Protein AF-A0A2N9YGT1-F1 (afdb_monomer_lite)

Foldseek 3Di:
DPPDPDPQDWAFLCRLCVVLVHPSVVSVVLCPVVPQKDWDADPVRHIAIDGDPVVVVFWDADPRTITGGNCVSVVSD

Secondary structure (DSSP, 8-state):
-------PPPEEHHHHHHHTT--HHHHHHHHHHTTSEEEEE-TTS-EEEEE-HHHHTTEEEETTEEEE-THHHHHT-

Structure (mmCIF, N/CA/C/O backbone):
data_AF-A0A2N9YGT1-F1
#
_entry.id   AF-A0A2N9YGT1-F1
#
loop_
_atom_site.group_PDB
_atom_site.id
_atom_site.type_symbol
_atom_site.label_atom_id
_atom_site.label_alt_id
_atom_site.label_comp_id
_atom_site.label_asym_id
_atom_site.label_entity_id
_atom_site.label_seq_id
_atom_site.pdbx_PDB_ins_code
_atom_site.Cartn_x
_atom_site.Cartn_y
_atom_site.Cartn_z
_atom_site.occupancy
_atom_site.B_iso_or_equiv
_atom_site.auth_seq_id
_atom_site.auth_comp_id
_atom_site.auth_asym_id
_atom_site.auth_atom_id
_atom_site.pdbx_PDB_model_num
ATOM 1 N N . MET A 1 1 ? -6.815 32.210 16.962 1.00 34.53 1 MET A N 1
ATOM 2 C CA . MET A 1 1 ? -6.159 30.889 17.069 1.00 34.53 1 MET A CA 1
ATOM 3 C C . MET A 1 1 ? -6.795 29.963 16.046 1.00 34.53 1 MET A C 1
ATOM 5 O O . MET A 1 1 ? -7.926 29.542 16.242 1.00 34.53 1 MET A O 1
ATOM 9 N N . ILE A 1 2 ? -6.133 29.721 14.914 1.00 37.44 2 ILE A N 1
ATOM 10 C CA . ILE A 1 2 ? -6.638 28.791 13.898 1.00 37.44 2 ILE A CA 1
ATOM 11 C C . ILE A 1 2 ? -6.217 27.393 14.355 1.00 37.44 2 ILE A C 1
ATOM 13 O O . ILE A 1 2 ? -5.072 26.998 14.164 1.00 37.44 2 ILE A O 1
ATOM 17 N N . GLN A 1 3 ? -7.120 26.668 15.021 1.00 35.97 3 GLN A N 1
ATOM 18 C CA . GLN A 1 3 ? -6.980 25.222 15.192 1.00 35.97 3 GLN A CA 1
ATOM 19 C C . GLN A 1 3 ? -7.082 24.598 13.800 1.00 35.97 3 GLN A C 1
ATOM 21 O O . GLN A 1 3 ? -8.170 24.378 13.265 1.00 35.97 3 GLN A O 1
ATOM 26 N N . THR A 1 4 ? -5.933 24.373 13.173 1.00 46.38 4 THR A N 1
ATOM 27 C CA . THR A 1 4 ? -5.834 23.607 11.939 1.00 46.38 4 THR A CA 1
ATOM 28 C C . THR A 1 4 ? -6.372 22.205 12.211 1.00 46.38 4 THR A C 1
ATOM 30 O O . THR A 1 4 ? -5.947 21.495 13.123 1.00 46.38 4 THR A O 1
ATOM 33 N N . LYS A 1 5 ? -7.412 21.853 11.453 1.00 47.66 5 LYS A N 1
ATOM 34 C CA . LYS A 1 5 ? -8.124 20.578 11.487 1.00 47.66 5 LYS A CA 1
ATOM 35 C C . LYS A 1 5 ? -7.128 19.416 11.566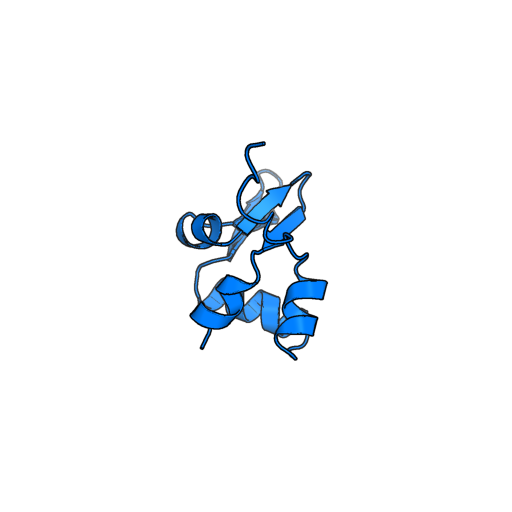 1.00 47.66 5 LYS A C 1
ATOM 37 O O . LYS A 1 5 ? -6.372 19.207 10.628 1.00 47.66 5 LYS A O 1
ATOM 42 N N . ARG A 1 6 ? -7.164 18.698 12.697 1.00 47.25 6 ARG A N 1
ATOM 43 C CA . ARG A 1 6 ? -6.573 17.377 12.985 1.00 47.25 6 ARG A CA 1
ATOM 44 C C . ARG A 1 6 ? -5.701 16.816 11.852 1.00 47.25 6 ARG A C 1
ATOM 46 O O . ARG A 1 6 ? -6.233 16.238 10.905 1.00 47.25 6 ARG A O 1
ATOM 53 N N . ASN A 1 7 ? -4.382 16.902 12.028 1.00 49.56 7 ASN A N 1
ATOM 54 C CA . ASN A 1 7 ? -3.408 16.006 11.405 1.00 49.56 7 ASN A CA 1
ATOM 55 C C . ASN A 1 7 ? -3.898 14.562 11.588 1.00 49.56 7 ASN A C 1
ATOM 57 O O . ASN A 1 7 ? -3.730 13.983 12.661 1.00 49.56 7 ASN A O 1
ATOM 61 N N . LYS A 1 8 ? -4.574 13.985 10.590 1.00 59.47 8 LYS A N 1
ATOM 62 C CA . LYS A 1 8 ? -4.851 12.547 10.591 1.00 59.47 8 LYS A CA 1
ATOM 63 C C . LYS A 1 8 ? -3.481 11.872 10.479 1.00 59.47 8 LYS A C 1
ATOM 65 O O . LYS A 1 8 ? -2.802 12.133 9.487 1.00 59.47 8 LYS A O 1
ATOM 70 N N . PRO A 1 9 ? -3.038 11.091 11.479 1.00 77.56 9 PRO A N 1
ATOM 71 C CA . PRO A 1 9 ? -1.719 10.485 11.433 1.00 77.56 9 PRO A CA 1
ATOM 72 C C . PRO A 1 9 ? -1.655 9.554 10.226 1.00 77.56 9 PRO A C 1
ATOM 74 O O . PRO A 1 9 ? -2.530 8.707 10.034 1.00 77.56 9 PRO A O 1
ATOM 77 N N . LEU A 1 10 ? -0.646 9.775 9.395 1.00 88.75 10 LEU A N 1
ATOM 78 C CA . LEU A 1 10 ? -0.271 8.861 8.335 1.00 88.75 10 LEU A CA 1
ATOM 79 C C . LEU A 1 10 ? 0.332 7.619 8.992 1.00 88.75 10 LEU A C 1
ATOM 81 O O . LEU A 1 10 ? 1.249 7.729 9.798 1.00 88.75 10 LEU A O 1
ATOM 85 N N . LEU A 1 11 ? -0.230 6.460 8.677 1.00 91.19 11 LEU A N 1
ATOM 86 C CA . LEU A 1 11 ? 0.171 5.164 9.199 1.00 91.19 11 LEU A CA 1
ATOM 87 C C . LEU A 1 11 ? 1.061 4.472 8.175 1.00 91.19 11 LEU A C 1
ATOM 89 O O . LEU A 1 11 ? 0.710 4.389 6.997 1.00 91.19 11 LEU A O 1
ATOM 93 N N . SER A 1 12 ? 2.184 3.927 8.619 1.00 92.62 12 SER A N 1
ATOM 94 C CA . SER A 1 12 ? 2.929 2.942 7.841 1.00 92.62 12 SER A CA 1
ATOM 95 C C . SER A 1 12 ? 2.035 1.747 7.493 1.00 92.62 12 SER A C 1
ATOM 97 O O . SER A 1 12 ? 1.000 1.499 8.120 1.00 92.62 12 SER A O 1
ATOM 99 N N . LEU A 1 13 ? 2.441 0.953 6.502 1.00 91.75 13 LEU A N 1
ATOM 100 C CA . LEU A 1 13 ? 1.707 -0.258 6.133 1.00 91.75 13 LEU A CA 1
ATOM 101 C C . LEU A 1 13 ? 1.546 -1.231 7.317 1.00 91.75 13 LEU A C 1
ATOM 103 O O . LEU A 1 13 ? 0.499 -1.864 7.452 1.00 91.75 13 LEU A O 1
ATOM 107 N N . SER A 1 14 ? 2.551 -1.312 8.192 1.00 92.06 14 SER A N 1
ATOM 108 C CA . SER A 1 14 ? 2.526 -2.122 9.414 1.00 92.06 14 SER A CA 1
ATOM 109 C C . SER A 1 14 ? 1.489 -1.622 10.418 1.00 92.06 14 SER A C 1
ATOM 111 O O . SER A 1 14 ? 0.665 -2.406 10.887 1.00 92.06 14 SER A O 1
ATOM 113 N N . GLU A 1 15 ? 1.476 -0.320 10.708 1.00 93.38 15 GLU A N 1
ATOM 114 C CA . GLU A 1 15 ? 0.494 0.288 11.617 1.00 93.38 15 GLU A CA 1
ATOM 115 C C . GLU A 1 15 ? -0.928 0.184 11.058 1.00 93.38 15 GLU A C 1
ATOM 117 O O . GLU A 1 15 ? -1.877 -0.098 11.791 1.00 93.38 15 GLU A O 1
ATOM 122 N N . LEU A 1 16 ? -1.084 0.362 9.744 1.00 92.56 16 LEU A N 1
ATOM 123 C CA . LEU A 1 16 ? -2.360 0.192 9.063 1.00 92.56 16 LEU A CA 1
ATOM 124 C C . LEU A 1 16 ? -2.867 -1.253 9.181 1.00 92.56 16 LEU A C 1
ATOM 126 O O . LEU A 1 16 ? -4.033 -1.475 9.508 1.00 92.56 16 LEU A O 1
ATOM 130 N N . ALA A 1 17 ? -1.991 -2.232 8.941 1.00 92.94 17 ALA A N 1
ATOM 131 C CA . ALA A 1 17 ? -2.310 -3.651 9.054 1.00 92.94 17 ALA A CA 1
ATOM 132 C C . ALA A 1 17 ? -2.720 -4.022 10.488 1.00 92.94 17 ALA A C 1
ATOM 134 O O . ALA A 1 17 ? -3.757 -4.658 10.685 1.00 92.94 17 ALA A O 1
ATOM 135 N N . GLN A 1 18 ? -1.969 -3.540 11.483 1.00 93.44 18 GLN A N 1
ATOM 136 C CA . GLN A 1 18 ? -2.289 -3.714 12.899 1.00 93.44 18 GLN A CA 1
ATOM 137 C C . GLN A 1 18 ? -3.665 -3.131 13.238 1.00 93.44 18 GLN A C 1
ATOM 139 O O . GLN A 1 18 ? -4.472 -3.789 13.892 1.00 93.44 18 GLN A O 1
ATOM 144 N N . ARG A 1 19 ? -3.965 -1.923 12.751 1.00 90.69 19 ARG A N 1
ATOM 145 C CA . ARG A 1 19 ? -5.239 -1.243 13.012 1.00 90.69 19 ARG A CA 1
ATOM 146 C C . ARG A 1 19 ? -6.431 -1.926 12.344 1.00 90.69 19 ARG A C 1
ATOM 148 O O . ARG A 1 19 ? -7.526 -1.899 12.893 1.00 90.69 19 ARG A O 1
ATOM 155 N N . ALA A 1 20 ? -6.218 -2.557 11.193 1.00 90.38 20 ALA A N 1
ATOM 156 C CA . ALA A 1 20 ? -7.226 -3.373 10.522 1.00 90.38 20 ALA A CA 1
ATOM 157 C C . ALA A 1 20 ? -7.348 -4.796 11.096 1.00 90.38 20 ALA A C 1
ATOM 159 O O . ALA A 1 20 ? -8.185 -5.564 10.625 1.00 90.38 20 ALA A O 1
ATOM 160 N N . GLY A 1 21 ? -6.492 -5.182 12.051 1.00 91.06 21 GLY A N 1
ATOM 161 C CA . GLY A 1 21 ? -6.432 -6.549 12.571 1.00 91.06 21 GLY A CA 1
ATOM 162 C C . GLY A 1 21 ? -6.033 -7.584 11.512 1.00 91.06 21 GLY A C 1
ATOM 163 O O . GLY A 1 21 ? -6.457 -8.735 11.589 1.00 91.06 21 GLY A O 1
ATOM 164 N N . LYS A 1 22 ? -5.261 -7.187 10.490 1.00 88.00 22 LYS A N 1
ATOM 165 C CA . LYS A 1 22 ? -4.837 -8.062 9.384 1.00 88.00 22 LYS A CA 1
ATOM 166 C C . LYS A 1 22 ? -3.318 -8.260 9.401 1.00 88.00 22 LYS A C 1
ATOM 168 O O . LYS A 1 22 ? -2.587 -7.329 9.735 1.00 88.00 22 LYS A O 1
ATOM 173 N N . PRO A 1 23 ? -2.804 -9.428 8.975 1.00 92.19 23 PRO A N 1
ATOM 174 C CA . PRO A 1 23 ? -1.374 -9.598 8.745 1.00 92.19 23 PRO A CA 1
ATOM 175 C C . PRO A 1 23 ? -0.846 -8.579 7.728 1.00 92.19 23 PRO A C 1
ATOM 177 O O . PRO A 1 23 ? -1.521 -8.250 6.751 1.00 92.19 23 PRO A O 1
ATOM 180 N N . HIS A 1 24 ? 0.393 -8.122 7.917 1.00 88.75 24 HIS A N 1
ATOM 181 C CA . HIS A 1 24 ? 1.041 -7.137 7.044 1.00 88.75 24 HIS A CA 1
ATOM 182 C C . HIS A 1 24 ? 1.018 -7.542 5.557 1.00 88.75 24 HIS A C 1
ATOM 184 O O . HIS A 1 24 ? 0.674 -6.739 4.689 1.00 88.75 24 HIS A O 1
ATOM 190 N N . ILE A 1 25 ? 1.301 -8.819 5.267 1.00 89.62 25 ILE A N 1
ATOM 191 C CA . ILE A 1 25 ? 1.261 -9.382 3.906 1.00 89.62 25 ILE A CA 1
ATOM 192 C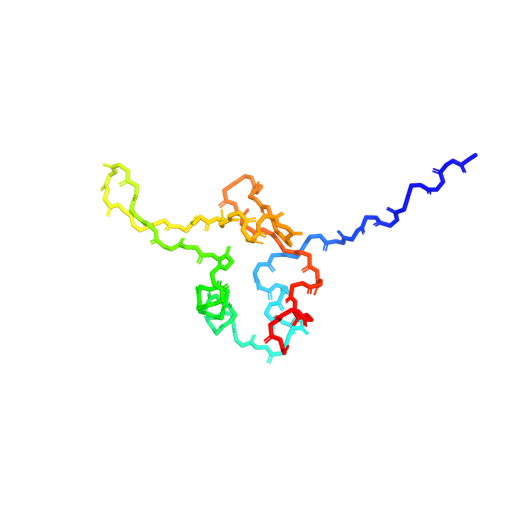 C . ILE A 1 25 ? -0.157 -9.298 3.322 1.00 89.62 25 ILE A C 1
ATOM 194 O O . ILE A 1 25 ? -0.330 -8.910 2.167 1.00 89.62 25 ILE A O 1
ATOM 198 N N . THR A 1 26 ? -1.174 -9.607 4.128 1.00 92.25 26 THR A N 1
ATOM 199 C CA . THR A 1 26 ? -2.581 -9.525 3.729 1.00 92.25 26 THR A CA 1
ATOM 200 C C . THR A 1 26 ? -2.989 -8.088 3.432 1.00 92.25 26 THR A C 1
ATOM 202 O O . THR A 1 26 ? -3.612 -7.848 2.405 1.00 92.25 26 THR A O 1
ATOM 205 N N . MET A 1 27 ? -2.605 -7.120 4.270 1.00 93.06 27 MET A N 1
ATOM 206 C CA . MET A 1 27 ? -2.919 -5.707 4.030 1.00 93.06 27 MET A CA 1
ATOM 207 C C . MET A 1 27 ? -2.285 -5.202 2.729 1.00 93.06 27 MET A C 1
ATOM 209 O O . MET A 1 27 ? -2.950 -4.562 1.916 1.00 93.06 27 MET A O 1
ATOM 213 N N . ARG A 1 28 ? -1.019 -5.558 2.478 1.00 91.81 28 ARG A N 1
ATOM 214 C CA . ARG A 1 28 ? -0.345 -5.246 1.211 1.00 91.81 28 ARG A CA 1
ATOM 215 C C . ARG A 1 28 ? -1.091 -5.828 0.008 1.00 91.81 28 ARG A C 1
ATOM 217 O O . ARG A 1 28 ? -1.274 -5.130 -0.984 1.00 91.81 28 ARG A O 1
ATOM 224 N N . ALA A 1 29 ? -1.505 -7.093 0.081 1.00 92.19 29 ALA A N 1
ATOM 225 C CA . ALA A 1 29 ? -2.245 -7.751 -0.994 1.00 92.19 29 ALA A CA 1
ATOM 226 C C . ALA A 1 29 ? -3.613 -7.095 -1.229 1.00 92.19 29 ALA A C 1
ATOM 228 O O . ALA A 1 29 ? -3.965 -6.818 -2.371 1.00 92.19 29 ALA A O 1
ATOM 229 N N . VAL A 1 30 ? -4.337 -6.774 -0.157 1.00 93.31 30 VAL A N 1
ATOM 230 C CA . VAL A 1 30 ? -5.634 -6.090 -0.210 1.00 93.31 30 VAL A CA 1
ATOM 231 C C . VAL A 1 30 ? -5.511 -4.734 -0.907 1.00 93.31 30 VAL A C 1
ATOM 233 O O . VAL A 1 30 ? -6.255 -4.462 -1.843 1.00 93.31 30 VAL A O 1
ATOM 236 N N . LEU A 1 31 ? -4.513 -3.921 -0.550 1.00 93.44 31 LEU A N 1
ATOM 237 C CA . LEU A 1 31 ? -4.273 -2.634 -1.215 1.00 93.44 31 LEU A CA 1
ATOM 238 C C . LEU A 1 31 ? -3.954 -2.786 -2.711 1.00 93.44 31 LEU A C 1
ATOM 240 O O . LEU A 1 31 ? -4.278 -1.889 -3.489 1.00 93.44 31 LEU A O 1
ATOM 244 N N . LYS A 1 32 ? -3.342 -3.903 -3.126 1.00 93.31 32 LYS A N 1
ATOM 245 C CA . LYS A 1 32 ? -3.092 -4.204 -4.545 1.00 93.31 32 LYS A CA 1
ATOM 246 C C . LYS A 1 32 ? -4.350 -4.626 -5.288 1.00 93.31 32 LYS A C 1
ATOM 248 O O . LYS A 1 32 ? -4.612 -4.101 -6.365 1.00 93.31 32 LYS A O 1
ATOM 253 N N . VAL A 1 33 ? -5.119 -5.548 -4.711 1.00 93.38 33 VAL A N 1
ATOM 254 C CA . VAL A 1 33 ? -6.385 -6.034 -5.284 1.00 93.38 33 VAL A CA 1
ATOM 255 C C . VAL A 1 33 ? -7.368 -4.879 -5.457 1.00 93.38 33 VAL A C 1
ATOM 257 O O . VAL A 1 33 ? 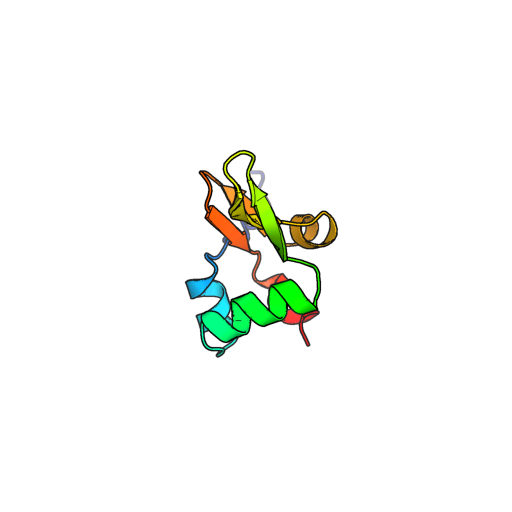-7.970 -4.732 -6.514 1.00 93.38 33 VAL A O 1
ATOM 260 N N . GLU A 1 34 ? -7.437 -3.989 -4.470 1.00 93.31 34 GLU A N 1
ATOM 261 C CA . GLU A 1 34 ? -8.286 -2.797 -4.504 1.00 93.31 34 GLU A CA 1
ATOM 262 C C . GLU A 1 34 ? -7.732 -1.668 -5.385 1.00 93.31 34 GLU A C 1
ATOM 264 O O . GLU A 1 34 ? -8.352 -0.609 -5.525 1.00 93.31 34 GLU A O 1
ATOM 269 N N . GLY A 1 35 ? -6.563 -1.866 -5.995 1.00 93.38 35 GLY A N 1
ATOM 270 C CA . GLY A 1 35 ? -5.955 -0.914 -6.915 1.00 93.38 35 GLY A CA 1
ATOM 271 C C . GLY A 1 35 ? -5.468 0.371 -6.250 1.00 93.38 35 GLY A C 1
ATOM 272 O O . GLY A 1 35 ? -5.323 1.375 -6.940 1.00 93.38 35 GLY A O 1
ATOM 273 N N . PHE A 1 36 ? -5.224 0.377 -4.936 1.00 94.31 36 PHE A N 1
ATOM 274 C CA . PHE A 1 36 ? -4.583 1.490 -4.224 1.00 94.31 36 PHE A CA 1
ATOM 275 C C . PHE A 1 36 ? -3.053 1.445 -4.345 1.00 94.31 36 PHE A C 1
ATOM 277 O O . PHE A 1 36 ? -2.391 2.485 -4.379 1.00 94.31 36 PHE A O 1
ATOM 284 N N . LEU A 1 37 ? -2.491 0.241 -4.441 1.00 92.19 37 LEU A N 1
ATOM 285 C CA . LEU A 1 37 ? -1.070 -0.009 -4.642 1.00 92.19 37 LEU A CA 1
ATOM 286 C C . LEU A 1 37 ? -0.879 -0.809 -5.934 1.00 92.19 37 LEU A C 1
ATOM 288 O O . LEU A 1 37 ? -1.630 -1.737 -6.210 1.00 92.19 37 LEU A O 1
ATOM 292 N N . HIS A 1 38 ? 0.136 -0.485 -6.723 1.00 92.12 38 HIS A N 1
ATOM 293 C CA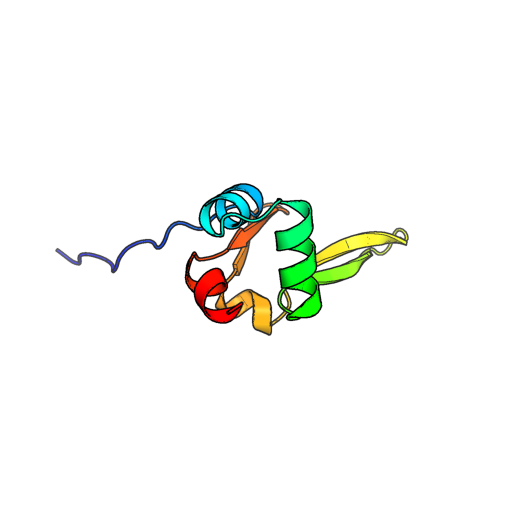 . HIS A 1 38 ? 0.467 -1.238 -7.928 1.00 92.12 38 HIS A CA 1
ATOM 294 C C . HIS A 1 38 ? 1.906 -1.735 -7.865 1.00 92.12 38 HIS A C 1
ATOM 296 O O . HIS A 1 38 ? 2.787 -1.045 -7.353 1.00 92.12 38 HIS A O 1
ATOM 302 N N . SER A 1 39 ? 2.144 -2.944 -8.371 1.00 90.12 39 SER A N 1
ATOM 303 C CA . SER A 1 39 ? 3.489 -3.498 -8.510 1.00 90.12 39 SER A CA 1
ATOM 304 C C . SER A 1 39 ? 3.971 -3.293 -9.936 1.00 90.12 39 SER A C 1
ATOM 306 O O . SER A 1 39 ? 3.365 -3.800 -10.871 1.00 90.12 39 SER A O 1
ATOM 308 N N . CYS A 1 40 ? 5.071 -2.570 -10.089 1.00 89.56 40 CYS A N 1
ATOM 309 C CA . CYS A 1 40 ? 5.753 -2.366 -11.358 1.00 89.56 40 CYS A CA 1
ATOM 310 C C . CYS A 1 40 ? 7.208 -2.840 -11.257 1.00 89.56 40 CYS A C 1
ATOM 312 O O . CYS A 1 40 ? 7.659 -3.309 -10.209 1.00 89.56 40 CYS A O 1
ATOM 314 N N . ARG A 1 41 ? 7.945 -2.747 -12.364 1.00 92.94 41 ARG A N 1
ATOM 315 C CA . ARG A 1 41 ? 9.402 -2.876 -12.367 1.00 92.94 41 ARG A CA 1
ATOM 316 C C . ARG A 1 41 ? 10.010 -1.500 -12.599 1.00 92.94 41 ARG A C 1
ATOM 318 O O . ARG A 1 41 ? 9.455 -0.718 -13.366 1.00 92.94 41 ARG A O 1
ATOM 325 N N . ASP A 1 42 ? 11.101 -1.201 -11.908 1.00 89.31 42 ASP A N 1
ATOM 326 C CA . ASP A 1 42 ? 11.901 -0.017 -12.209 1.00 89.31 42 ASP A CA 1
ATOM 327 C C . ASP A 1 42 ? 12.719 -0.206 -13.501 1.00 89.31 42 ASP A C 1
ATOM 329 O O . ASP A 1 42 ? 12.672 -1.260 -14.141 1.00 89.31 42 ASP A O 1
ATOM 333 N N . GLU A 1 43 ? 13.484 0.817 -13.886 1.00 90.56 43 GLU A N 1
ATOM 334 C CA . GLU A 1 43 ? 14.335 0.800 -15.087 1.00 90.56 43 GLU A CA 1
ATOM 335 C C . GLU A 1 43 ? 15.434 -0.275 -15.028 1.00 90.56 43 GLU A C 1
ATOM 337 O O . GLU A 1 43 ? 15.945 -0.703 -16.057 1.00 90.56 43 GLU A O 1
ATOM 342 N N . SER A 1 44 ? 15.772 -0.758 -13.827 1.00 92.69 44 SER A N 1
ATOM 343 C CA . SER A 1 44 ? 16.703 -1.870 -13.606 1.00 92.69 44 SER A CA 1
ATOM 344 C C . SER A 1 44 ? 16.005 -3.238 -13.596 1.00 92.69 44 SER A C 1
ATOM 346 O O . SER A 1 44 ? 16.638 -4.256 -13.313 1.00 92.69 44 SER A O 1
ATOM 348 N N . GLY A 1 45 ? 14.696 -3.288 -13.855 1.00 90.81 45 GLY A N 1
ATOM 349 C CA . GLY A 1 45 ? 13.895 -4.509 -13.837 1.00 90.81 45 GLY A CA 1
ATOM 350 C C . GLY A 1 45 ? 13.560 -5.029 -12.434 1.00 90.81 45 GLY A C 1
ATOM 351 O O . GLY A 1 45 ? 12.983 -6.121 -12.324 1.00 90.81 45 GLY A O 1
ATOM 352 N N . LYS A 1 46 ? 13.890 -4.282 -11.371 1.00 90.50 46 LYS A N 1
ATOM 353 C CA . LYS A 1 46 ? 13.624 -4.664 -9.979 1.00 90.50 46 LYS A CA 1
ATOM 354 C C . LYS A 1 46 ? 12.167 -4.375 -9.614 1.00 90.50 46 LYS A C 1
ATOM 356 O O . LYS A 1 46 ? 11.621 -3.353 -10.031 1.00 90.50 46 LYS A O 1
ATOM 361 N N . PRO A 1 47 ? 11.515 -5.255 -8.836 1.00 86.88 47 PRO A N 1
ATOM 362 C CA . PRO A 1 47 ? 10.142 -5.038 -8.407 1.00 86.88 47 PRO A CA 1
ATOM 363 C C . PRO A 1 47 ? 10.046 -3.798 -7.512 1.00 86.88 47 PRO A C 1
ATOM 365 O O . PRO A 1 47 ? 10.791 -3.653 -6.544 1.00 86.88 47 PRO A O 1
ATOM 368 N N . ARG A 1 48 ? 9.088 -2.929 -7.825 1.00 87.56 48 ARG A N 1
ATOM 369 C CA . ARG A 1 48 ? 8.779 -1.706 -7.090 1.00 87.56 48 ARG A CA 1
ATOM 370 C C . ARG A 1 48 ? 7.277 -1.599 -6.867 1.00 87.56 48 ARG A C 1
ATOM 372 O O . ARG A 1 48 ? 6.473 -2.099 -7.650 1.00 87.56 48 ARG A O 1
ATOM 379 N N . GLU A 1 49 ? 6.897 -0.943 -5.782 1.00 87.75 49 GLU A N 1
ATOM 380 C CA . GLU A 1 49 ? 5.505 -0.616 -5.493 1.00 87.75 49 GLU A CA 1
ATOM 381 C C . GLU A 1 49 ? 5.285 0.887 -5.672 1.00 87.75 49 GLU A C 1
ATOM 383 O O . GLU A 1 49 ? 6.116 1.701 -5.263 1.00 87.75 49 GLU A O 1
ATOM 388 N N . ILE A 1 50 ? 4.171 1.249 -6.305 1.00 90.06 50 ILE A N 1
ATOM 389 C CA . ILE A 1 50 ? 3.745 2.635 -6.489 1.00 90.06 50 ILE A CA 1
ATOM 390 C C . ILE A 1 50 ? 2.327 2.822 -5.959 1.00 90.06 50 ILE A C 1
ATOM 392 O O . ILE A 1 50 ? 1.479 1.934 -6.065 1.00 90.06 50 ILE A O 1
ATOM 396 N N . VAL A 1 51 ? 2.068 3.999 -5.397 1.00 92.06 51 VAL A N 1
ATOM 397 C CA . VAL A 1 51 ? 0.719 4.422 -5.013 1.00 92.06 51 VAL A CA 1
ATOM 398 C C . VAL A 1 51 ? -0.004 4.879 -6.275 1.00 92.06 51 VAL A C 1
ATOM 400 O O . VAL A 1 51 ? 0.497 5.749 -6.990 1.00 92.06 51 VAL A O 1
ATOM 403 N N . THR A 1 52 ? -1.158 4.282 -6.565 1.00 92.94 52 THR A N 1
ATOM 4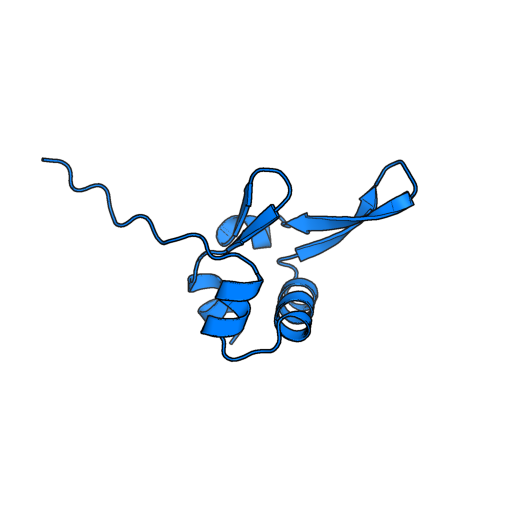04 C CA . THR A 1 52 ? -1.977 4.659 -7.727 1.00 92.94 52 THR A CA 1
ATOM 405 C C . THR A 1 52 ? -2.687 5.988 -7.479 1.00 92.94 52 THR A C 1
ATOM 407 O O . THR A 1 52 ? -2.729 6.476 -6.351 1.00 92.94 52 THR A O 1
ATOM 410 N N . ASP A 1 53 ? -3.322 6.566 -8.496 1.00 91.94 53 ASP A N 1
ATOM 411 C CA . ASP A 1 53 ? -4.111 7.794 -8.310 1.00 91.94 53 ASP A CA 1
ATOM 412 C C . ASP A 1 53 ? -5.296 7.584 -7.358 1.00 91.94 53 ASP A C 1
ATOM 414 O O . ASP A 1 53 ? -5.588 8.445 -6.529 1.00 91.94 53 ASP A O 1
ATOM 418 N N . LYS A 1 54 ? -5.905 6.390 -7.384 1.00 91.94 54 LYS A N 1
ATOM 419 C CA . LYS A 1 54 ? -6.900 5.963 -6.388 1.00 91.94 54 LYS A CA 1
ATOM 420 C C . LYS A 1 54 ? -6.270 5.885 -4.991 1.00 91.94 54 LYS A C 1
ATOM 422 O O . LYS A 1 54 ? -6.849 6.362 -4.020 1.00 91.94 54 LYS A O 1
ATOM 427 N N . GLY A 1 55 ? -5.064 5.321 -4.890 1.00 92.19 55 GLY A N 1
ATOM 428 C CA . GLY A 1 55 ? -4.266 5.248 -3.662 1.00 92.19 55 GLY A CA 1
ATOM 429 C C . GLY A 1 55 ? -3.932 6.612 -3.075 1.00 92.19 55 GLY A C 1
ATOM 430 O O . GLY A 1 55 ? -4.015 6.783 -1.862 1.00 92.19 55 GLY A O 1
ATOM 431 N N . ARG A 1 56 ? -3.633 7.602 -3.923 1.00 91.56 56 ARG A N 1
ATOM 432 C CA . ARG A 1 56 ? -3.250 8.961 -3.515 1.00 91.56 56 ARG A CA 1
ATOM 433 C C . ARG A 1 56 ? -4.341 9.716 -2.758 1.00 91.56 56 ARG A C 1
ATOM 435 O O . ARG A 1 56 ? -4.035 10.653 -2.030 1.00 91.56 56 ARG A O 1
ATOM 442 N N . GLN A 1 57 ? -5.599 9.296 -2.884 1.00 91.75 57 GLN A N 1
ATOM 443 C CA . GLN A 1 57 ? -6.698 9.839 -2.079 1.00 91.75 57 GLN A CA 1
ATOM 444 C C . GLN A 1 57 ? -6.561 9.483 -0.594 1.00 91.75 57 GLN A C 1
ATOM 446 O O . GLN A 1 57 ? -7.047 10.214 0.267 1.00 91.75 57 GLN A O 1
ATOM 451 N N . PHE A 1 58 ? -5.902 8.360 -0.300 1.00 92.44 58 PHE A N 1
ATOM 452 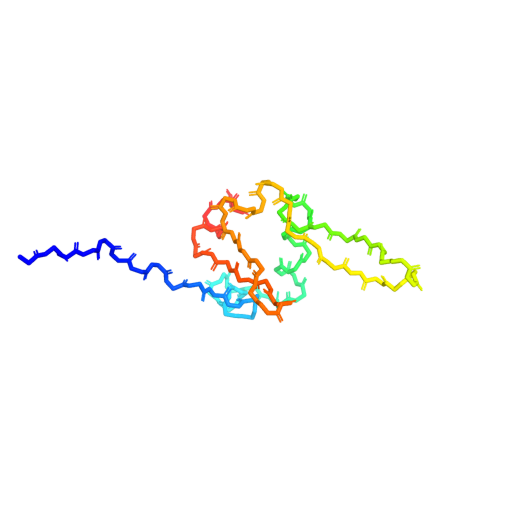C CA . PHE A 1 58 ? -5.809 7.801 1.042 1.00 92.44 58 PHE A CA 1
ATOM 453 C C . PHE A 1 58 ? -4.383 7.587 1.519 1.00 92.44 58 PHE A C 1
ATOM 455 O O . PHE A 1 58 ? -4.210 7.230 2.678 1.00 92.44 58 PHE A O 1
ATOM 462 N N . GLY A 1 59 ? -3.373 7.771 0.680 1.00 91.31 59 GLY A N 1
ATOM 463 C CA . GLY A 1 59 ? -1.987 7.533 1.035 1.00 91.31 59 GLY A CA 1
ATOM 464 C C . GLY A 1 59 ? -1.023 8.364 0.212 1.00 91.31 59 GLY A C 1
ATOM 465 O O . GLY A 1 59 ? -1.383 8.980 -0.787 1.00 91.31 59 GLY A O 1
ATOM 466 N N . MET A 1 60 ? 0.225 8.397 0.647 1.00 90.12 60 MET A N 1
ATOM 467 C CA . MET A 1 60 ? 1.277 9.142 -0.025 1.00 90.12 60 MET A CA 1
ATOM 468 C C . MET A 1 60 ? 2.631 8.472 0.169 1.00 90.12 60 MET A C 1
ATOM 470 O O . MET A 1 60 ? 2.848 7.740 1.133 1.00 90.12 60 MET A O 1
ATOM 474 N N . LEU A 1 61 ? 3.538 8.734 -0.767 1.00 85.94 61 LEU A N 1
ATOM 475 C CA . LEU A 1 61 ? 4.923 8.296 -0.685 1.00 85.94 61 LEU A CA 1
ATOM 476 C C . LEU A 1 61 ? 5.744 9.374 0.037 1.00 85.94 61 LEU A C 1
ATOM 478 O O . LEU A 1 61 ? 5.759 10.522 -0.405 1.00 85.94 61 LEU A O 1
ATOM 482 N N . VAL A 1 62 ? 6.440 9.010 1.111 1.00 86.12 62 VAL A N 1
ATOM 483 C CA . VAL A 1 62 ? 7.353 9.882 1.862 1.00 86.12 62 VAL A CA 1
ATOM 484 C C . VAL A 1 62 ? 8.690 9.161 1.970 1.00 86.12 62 VAL A C 1
ATOM 486 O O . VAL A 1 62 ? 8.748 8.051 2.484 1.00 86.12 62 VAL A O 1
ATOM 489 N N . ASN A 1 63 ? 9.764 9.757 1.445 1.00 85.69 63 ASN A N 1
ATOM 490 C CA . ASN A 1 63 ? 11.120 9.183 1.478 1.00 85.69 63 ASN A CA 1
ATOM 491 C C . ASN A 1 63 ? 11.219 7.726 0.969 1.00 85.69 63 ASN A C 1
ATOM 493 O O . ASN A 1 63 ? 12.051 6.954 1.433 1.00 85.69 63 ASN A O 1
ATOM 497 N N . GLY A 1 64 ? 10.377 7.344 0.002 1.00 82.06 64 GLY A N 1
ATOM 498 C CA . GLY A 1 64 ? 10.353 5.989 -0.565 1.00 82.06 64 GLY A CA 1
ATOM 499 C C . GLY A 1 64 ? 9.459 4.991 0.176 1.00 82.06 64 GLY A C 1
ATOM 500 O O . GLY A 1 64 ? 9.260 3.886 -0.323 1.00 82.06 64 GLY A O 1
ATOM 501 N N . GLU A 1 65 ? 8.856 5.388 1.294 1.00 86.88 65 GLU A N 1
ATOM 502 C CA . GLU A 1 65 ? 7.892 4.584 2.041 1.00 86.88 65 GLU A CA 1
ATOM 503 C C . GLU A 1 65 ? 6.464 5.069 1.804 1.00 86.88 65 GLU A C 1
ATOM 505 O O . GLU A 1 65 ? 6.202 6.263 1.646 1.00 86.88 65 GLU A O 1
ATOM 510 N N . VAL A 1 66 ? 5.519 4.132 1.750 1.00 89.50 66 VAL A N 1
ATOM 511 C CA . VAL A 1 66 ? 4.105 4.451 1.552 1.00 89.50 66 VAL A CA 1
ATOM 512 C C . VAL A 1 66 ? 3.408 4.527 2.899 1.00 89.50 66 VAL A C 1
ATOM 514 O O . VAL A 1 66 ? 3.400 3.554 3.657 1.00 89.50 66 VAL A O 1
ATOM 517 N N . PHE A 1 67 ? 2.753 5.657 3.138 1.00 92.19 67 PHE A N 1
ATOM 518 C CA . PHE A 1 67 ? 1.922 5.875 4.307 1.00 92.19 67 PHE A CA 1
ATOM 519 C C . PHE A 1 67 ? 0.462 6.063 3.918 1.00 92.19 67 PHE A C 1
ATOM 521 O O . PHE A 1 67 ? 0.151 6.575 2.844 1.00 92.19 67 PHE A O 1
ATOM 528 N N . TRP A 1 68 ? -0.433 5.685 4.821 1.00 93.62 68 TRP A N 1
ATOM 529 C CA . TRP A 1 68 ? -1.867 5.624 4.598 1.00 93.62 68 TRP A CA 1
ATOM 530 C C . TRP A 1 68 ? -2.630 6.342 5.701 1.00 93.62 68 TRP A C 1
ATOM 532 O O . TRP A 1 68 ? -2.326 6.244 6.884 1.00 93.62 68 TRP A O 1
ATOM 542 N N . THR A 1 69 ? -3.689 7.034 5.326 1.00 92.62 69 THR A N 1
ATOM 543 C CA . THR A 1 69 ? -4.694 7.522 6.259 1.00 92.62 69 THR A CA 1
ATOM 544 C C . THR A 1 69 ? -5.499 6.342 6.815 1.00 92.62 69 THR A C 1
ATOM 546 O O . THR A 1 69 ? -5.785 5.394 6.082 1.00 92.62 69 THR A O 1
ATOM 549 N N . PRO A 1 70 ? -5.962 6.404 8.075 1.00 90.31 70 PRO A N 1
ATOM 550 C CA . PRO A 1 70 ? -6.803 5.351 8.644 1.00 90.31 70 PRO A CA 1
ATOM 551 C C . PRO A 1 70 ? -8.116 5.109 7.873 1.00 90.31 70 PRO A C 1
ATOM 553 O O . PRO A 1 70 ? -8.631 3.997 7.914 1.00 90.31 70 PRO A O 1
ATOM 556 N N . GLN A 1 71 ? -8.629 6.115 7.139 1.00 90.69 71 GLN A N 1
ATOM 557 C CA . GLN A 1 71 ? -9.849 5.994 6.318 1.00 90.69 71 GLN A CA 1
ATOM 558 C C . GLN A 1 71 ? -9.752 4.918 5.242 1.00 90.69 71 GLN A C 1
ATOM 560 O O . GLN A 1 71 ? -10.785 4.420 4.805 1.00 90.69 71 GLN A O 1
ATOM 565 N N . VAL A 1 72 ? -8.545 4.565 4.786 1.00 91.25 72 VAL A N 1
ATOM 566 C CA . VAL A 1 72 ? -8.420 3.534 3.753 1.00 91.25 72 VAL A CA 1
ATOM 567 C C . VAL A 1 72 ? -9.049 2.224 4.227 1.00 91.25 72 VAL A C 1
ATOM 569 O O . VAL A 1 72 ? -9.700 1.567 3.433 1.00 91.25 72 VAL A O 1
ATOM 572 N N . ILE A 1 73 ? -8.969 1.899 5.526 1.00 90.50 73 ILE A N 1
ATOM 573 C CA . ILE A 1 73 ? -9.561 0.683 6.108 1.00 90.50 73 ILE A CA 1
ATOM 574 C C . ILE A 1 73 ? -11.078 0.660 5.897 1.00 90.50 73 ILE A C 1
ATOM 576 O O . ILE A 1 73 ? -11.616 -0.365 5.498 1.00 90.50 73 ILE A O 1
ATOM 580 N N . GLU A 1 74 ? -11.751 1.797 6.093 1.00 89.88 74 GLU A N 1
ATOM 581 C CA . GLU A 1 74 ? -13.201 1.934 5.890 1.00 89.88 74 GLU A CA 1
ATOM 582 C C . GLU A 1 74 ? -13.597 1.714 4.423 1.00 89.88 74 GLU A C 1
ATOM 584 O O . GLU A 1 74 ? -14.716 1.301 4.144 1.00 89.88 74 GLU A O 1
ATOM 589 N N . ARG A 1 75 ? -12.686 1.969 3.472 1.00 88.88 75 ARG A N 1
ATOM 590 C CA . ARG A 1 75 ? -12.927 1.773 2.036 1.00 88.88 75 ARG A CA 1
ATOM 591 C C . ARG A 1 75 ? -12.660 0.343 1.559 1.00 88.88 75 ARG A C 1
ATOM 593 O O . ARG A 1 75 ? -13.108 -0.001 0.469 1.00 88.88 75 ARG A O 1
ATOM 600 N N . LEU A 1 76 ? -11.923 -0.443 2.346 1.00 83.62 76 LEU A N 1
ATOM 601 C CA . LEU A 1 76 ? -11.568 -1.843 2.080 1.00 83.62 76 LEU A CA 1
ATOM 602 C C . LEU A 1 76 ? -12.635 -2.845 2.574 1.00 83.62 76 LEU A C 1
ATOM 604 O O . LEU A 1 76 ? -12.381 -4.050 2.528 1.00 83.62 76 LEU A O 1
ATOM 608 N N . HIS A 1 77 ? -13.768 -2.361 3.098 1.00 65.75 77 HIS A N 1
ATOM 609 C CA . HIS A 1 77 ? -14.868 -3.140 3.675 1.00 65.75 77 HIS A CA 1
ATOM 610 C C . HIS A 1 77 ? -16.162 -2.963 2.875 1.00 65.75 77 HIS A C 1
ATOM 612 O O . HIS A 1 77 ? -16.420 -1.829 2.408 1.00 65.75 77 HIS A O 1
#

Radius of gyration: 13.58 Å; chains: 1; bounding box: 32×40×32 Å

Organism: NCBI:txid288004

pLDDT: mean 85.53, std 14.64, range [34.53, 94.31]

Sequence (77 aa):
MIQTKRNKPLLSLSELAQRAGKPHITMRAVLKVEGFLHSCRDESGKPREIVTDKGRQFGMLVNGEVFWTPQVIERLH